Protein 6G6D (pdb70)

Secondary structure (DSSP, 8-state):
-HHHHHHHHHHHHHHHHHHHHHHHHHHHH-/-HHHHHHHHHHHHHHHHHHHHHHHHHHHH-/-HHHHHHHHHHHHHHHHHHHHHHHHHHH--

Radius of gyration: 14.57 Å; Cα contacts (8 Å, |Δi|>4): 139; chains: 3; bounding box: 39×24×37 Å

B-factor: mean 67.3, std 20.25, range [37.34, 133.83]

Sequence (90 aa):
GELAQQSLKELAKSLKELAWSLKEELAQSLKGGELAQSSLKEELAKKSLKELAWSLKELAQQSSLKGGELAQSLLKELAKSSLKELAWSSLKELAQSLKG

Foldseek 3Di:
DVVVVVVVVVVVVVVVVVVVVVVVVVVVVD/DVVVVVVVVVVVVVVVVVVVVVVVVVVVVD/DVPVVVVVVVVVVVVVVVVVVVVVVVVVPD

Structure (mmCIF, N/CA/C/O backbone):
data_6G6D
#
_entry.id   6G6D
#
_cell.length_a   104.160
_cell.length_b   104.160
_cell.length_c   104.160
_cell.angle_alpha   90.000
_cell.angle_beta   90.000
_cell.angle_gamma   90.000
#
_symmetry.space_group_name_H-M   'P 41 3 2'
#
loop_
_entity.id
_entity.type
_entity.pdbx_description
1 polymer CC-Type2-LL-Sg
2 non-polymer GLYCEROL
3 water water
#
loop_
_atom_site.group_PDB
_atom_site.id
_atom_site.type_symbol
_atom_site.label_atom_id
_atom_site.label_alt_id
_atom_site.label_comp_id
_atom_site.label_asym_id
_atom_site.label_entity_id
_atom_site.label_seq_id
_atom_site.pdbx_PDB_ins_code
_atom_site.Cartn_x
_atom_site.Cartn_y
_atom_site.Cartn_z
_atom_site.occupancy
_atom_site.B_iso_or_equiv
_atom_site.auth_seq_id
_atom_site.auth_comp_id
_atom_site.auth_asym_id
_atom_site.auth_atom_id
_atom_site.pdbx_PDB_model_num
ATOM 4 N N . GLY A 1 2 ? 6.917 5.589 -20.520 1.00 116.72 1 GLY A N 1
ATOM 5 C CA . GLY A 1 2 ? 7.173 4.547 -19.461 1.00 102.37 1 GLY A CA 1
ATOM 6 C C . GLY A 1 2 ? 8.710 4.251 -19.427 1.00 102.55 1 GLY A C 1
ATOM 7 O O . GLY A 1 2 ? 9.231 3.719 -18.439 1.00 103.35 1 GLY A O 1
ATOM 8 N N . GLU A 1 3 ? 9.475 4.605 -20.466 1.00 96.49 2 GLU A N 1
ATOM 9 C CA . GLU A 1 3 ? 10.932 4.640 -20.300 1.00 98.11 2 GLU A CA 1
ATOM 10 C C . GLU A 1 3 ? 11.478 5.760 -19.354 1.00 87.64 2 GLU A C 1
ATOM 11 O O . GLU A 1 3 ? 12.356 5.522 -18.575 1.00 79.48 2 GLU A O 1
ATOM 17 N N . LEU A 1 4 ? 11.040 6.981 -19.545 1.00 75.21 3 LEU A N 1
ATOM 18 C CA . LEU A 1 4 ? 11.173 8.043 -18.564 1.00 80.51 3 LEU A CA 1
ATOM 19 C C . LEU A 1 4 ? 10.838 7.584 -17.109 1.00 72.97 3 LEU A C 1
ATOM 20 O O . LEU A 1 4 ? 11.575 7.797 -16.167 1.00 69.31 3 LEU A O 1
ATOM 25 N N . ALA A 1 5 ? 9.775 6.869 -16.970 1.00 72.45 4 ALA A N 1
ATOM 26 C CA . ALA A 1 5 ? 9.389 6.285 -15.681 1.00 70.86 4 ALA A CA 1
ATOM 27 C C . ALA A 1 5 ? 10.377 5.236 -15.119 1.00 68.80 4 ALA A C 1
ATOM 28 O O . ALA A 1 5 ? 10.664 5.241 -13.871 1.00 70.01 4 ALA A O 1
ATOM 30 N N . GLN A 1 6 ? 10.981 4.428 -15.974 1.00 66.79 5 GLN A N 1
ATOM 31 C CA A GLN A 1 6 ? 11.828 3.366 -15.425 0.50 68.11 5 GLN A CA 1
ATOM 32 C CA B GLN A 1 6 ? 11.930 3.356 -15.583 0.50 69.75 5 GLN A CA 1
ATOM 33 C C . GLN A 1 6 ? 13.105 4.121 -14.970 1.00 70.11 5 GLN A C 1
ATOM 34 O O . GLN A 1 6 ? 13.626 3.825 -13.922 1.00 73.04 5 GLN A O 1
ATOM 45 N N . SER A 1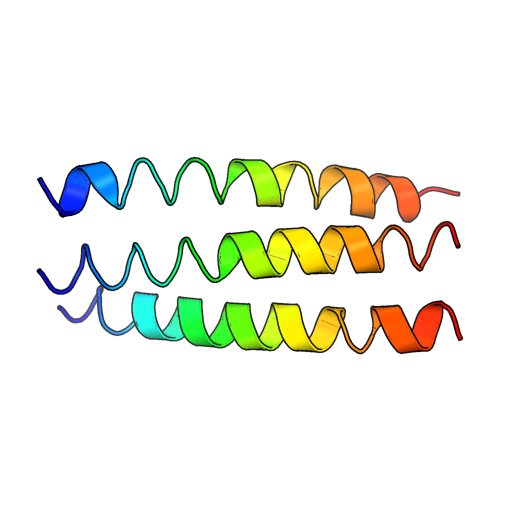 7 ? 13.481 5.195 -15.648 1.00 67.02 6 SER A N 1
ATOM 46 C CA . SER A 1 7 ? 14.696 5.954 -15.292 1.00 71.47 6 SER A CA 1
ATOM 47 C C . SER A 1 7 ? 14.540 6.726 -13.989 1.00 67.60 6 SER A C 1
ATOM 48 O O . SER A 1 7 ? 15.436 6.740 -13.148 1.00 60.92 6 SER A O 1
ATOM 51 N N . LEU A 1 8 ? 13.360 7.299 -13.797 1.00 66.75 7 LEU A N 1
ATOM 52 C CA . LEU A 1 8 ? 13.045 7.950 -12.528 1.00 62.20 7 LEU A CA 1
ATOM 53 C C . LEU A 1 8 ? 12.879 7.027 -11.356 1.00 58.71 7 LEU A C 1
ATOM 54 O O . LEU A 1 8 ? 13.342 7.406 -10.266 1.00 57.85 7 LEU A O 1
ATOM 59 N N . LYS A 1 9 ? 12.313 5.827 -11.589 1.00 57.86 8 LYS A N 1
ATOM 60 C CA . LYS A 1 9 ? 12.354 4.726 -10.601 1.00 60.41 8 LYS A CA 1
ATOM 61 C C . LYS A 1 9 ? 13.776 4.417 -10.259 1.00 57.20 8 LYS A C 1
ATOM 62 O O . LYS A 1 9 ? 14.134 4.295 -9.078 1.00 57.73 8 LYS A O 1
ATOM 68 N N . GLU A 1 10 ? 14.646 4.455 -11.272 1.00 57.74 9 GLU A N 1
ATOM 69 C CA . GLU A 1 10 ? 16.026 4.080 -10.997 1.00 61.68 9 GLU A CA 1
ATOM 70 C C . GLU A 1 10 ? 16.701 5.131 -10.188 1.00 53.88 9 GLU A C 1
ATOM 71 O O . GLU A 1 10 ? 17.405 4.825 -9.271 1.00 59.08 9 GLU A O 1
ATOM 77 N N . LEU A 1 11 ? 16.470 6.379 -10.563 1.00 52.04 10 LEU A N 1
ATOM 78 C CA . LEU A 1 11 ? 17.073 7.468 -9.809 1.00 53.55 10 LEU A CA 1
ATOM 79 C C . LEU A 1 11 ? 16.607 7.448 -8.308 1.00 48.80 10 LEU A C 1
ATOM 80 O O . LEU A 1 11 ? 17.422 7.547 -7.366 1.00 51.42 10 LEU A O 1
ATOM 85 N N . ALA A 1 12 ? 15.285 7.275 -8.114 1.00 50.29 11 ALA A N 1
ATOM 86 C CA . ALA A 1 12 ? 14.723 7.173 -6.754 1.00 52.00 11 ALA A CA 1
ATOM 87 C C . ALA A 1 12 ? 15.382 6.050 -5.920 1.00 51.99 11 ALA A C 1
ATOM 88 O O . ALA A 1 12 ? 15.944 6.280 -4.819 1.00 51.15 11 ALA A O 1
ATOM 90 N N . LYS A 1 13 ? 15.611 4.888 -6.555 1.00 53.41 12 LYS A N 1
ATOM 91 C CA . LYS A 1 13 ? 16.449 3.820 -5.898 1.00 55.67 12 LYS A CA 1
ATOM 92 C C . LYS A 1 13 ? 17.868 4.226 -5.580 1.00 57.35 12 LYS A C 1
ATOM 93 O O . LYS A 1 13 ? 18.411 4.059 -4.446 1.00 52.06 12 LYS A O 1
ATOM 99 N N . SER A 1 14 ? 18.479 4.949 -6.509 1.00 54.56 13 SER A N 1
ATOM 100 C CA . SER A 1 14 ? 19.824 5.432 -6.144 1.00 48.68 13 SER A CA 1
ATOM 101 C C . SER A 1 14 ? 19.938 6.408 -5.122 1.00 46.82 13 SER A C 1
ATOM 102 O O . SER A 1 14 ? 20.834 6.372 -4.272 1.00 48.92 13 SER A O 1
ATOM 105 N N . LEU A 1 15 ? 18.976 7.317 -5.121 1.00 46.88 14 LEU A N 1
ATOM 1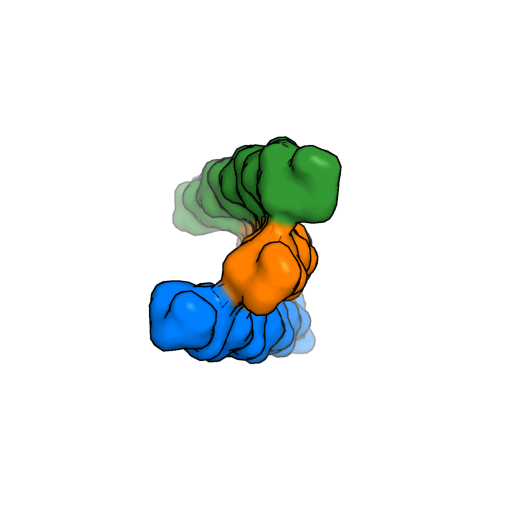06 C CA . LEU A 1 15 ? 18.975 8.394 -4.076 1.00 48.73 14 LEU A CA 1
ATOM 107 C C . LEU A 1 15 ? 18.641 7.871 -2.623 1.00 43.10 14 LEU A C 1
ATOM 108 O O . LEU A 1 15 ? 19.238 8.277 -1.577 1.00 44.64 14 LEU A O 1
ATOM 113 N N . LYS A 1 16 ? 17.849 6.847 -2.651 1.00 47.89 15 LYS A N 1
ATOM 114 C CA . LYS A 1 16 ? 17.657 6.072 -1.433 1.00 49.66 15 LYS A CA 1
ATOM 115 C C . LYS A 1 16 ? 18.818 5.403 -0.824 1.00 47.19 15 LYS A C 1
ATOM 116 O O . LYS A 1 16 ? 19.251 5.620 0.406 1.00 45.28 15 LYS A O 1
ATOM 122 N N . GLU A 1 17 ? 19.591 4.751 -1.765 1.00 44.83 16 GLU A N 1
ATOM 123 C CA . GLU A 1 17 ? 20.931 4.280 -1.278 1.00 45.72 16 GLU A CA 1
ATOM 124 C C . GLU A 1 17 ? 21.831 5.307 -0.913 1.00 48.35 16 GLU A C 1
ATOM 125 O O . GLU A 1 17 ? 22.488 5.175 0.126 1.00 47.90 16 GLU A O 1
ATOM 131 N N . LEU A 1 18 ? 21.897 6.427 -1.715 1.00 47.59 17 LEU A N 1
ATOM 132 C CA . LEU A 1 18 ? 22.753 7.609 -1.227 1.00 42.98 17 LEU A CA 1
ATOM 133 C C . LEU A 1 18 ? 22.409 8.081 0.240 1.00 40.59 17 LEU A C 1
ATOM 134 O O . LEU A 1 18 ? 23.267 8.320 1.123 1.00 41.84 17 LEU A O 1
ATOM 139 N N . ALA A 1 19 ? 21.122 8.228 0.447 1.00 42.01 18 ALA A N 1
ATOM 140 C CA . ALA A 1 19 ? 20.606 8.711 1.800 1.00 48.14 18 ALA A CA 1
ATOM 141 C C . ALA A 1 19 ? 21.037 7.750 2.909 1.00 43.50 18 ALA A C 1
ATOM 142 O O . ALA A 1 19 ? 21.633 8.130 3.941 1.00 44.99 18 ALA A O 1
ATOM 144 N N . TRP A 1 20 ? 20.966 6.467 2.575 1.00 46.62 19 TRP A N 1
ATOM 145 C CA . TRP A 1 20 ? 21.585 5.396 3.482 1.00 46.34 19 TRP A CA 1
ATOM 146 C C . TRP A 1 20 ? 22.991 5.496 3.787 1.00 43.99 19 TRP A C 1
ATOM 147 O O . TRP A 1 20 ? 23.532 5.729 4.992 1.00 45.09 19 TRP A O 1
ATOM 158 N N . SER A 1 21 ? 23.741 5.733 2.712 1.00 47.91 20 SER A N 1
ATOM 159 C CA . SER A 1 21 ? 25.198 5.998 2.947 1.00 45.02 20 SER A CA 1
ATOM 160 C C . SER A 1 21 ? 25.623 7.139 3.670 1.00 43.94 20 SER A C 1
ATOM 161 O O . SER A 1 21 ? 26.619 7.132 4.572 1.00 45.34 20 SER A O 1
ATOM 164 N N . LEU A 1 22 ? 24.886 8.187 3.373 1.00 43.99 21 LEU A N 1
ATOM 165 C CA . LEU A 1 22 ? 25.235 9.454 4.145 1.00 44.50 21 LEU A CA 1
ATOM 166 C C . LEU A 1 22 ? 24.855 9.321 5.560 1.00 46.44 21 LEU A C 1
ATOM 167 O O . LEU A 1 22 ? 25.505 9.912 6.505 1.00 45.99 21 LEU A O 1
ATOM 172 N N . LYS A 1 23 ? 23.788 8.558 5.765 1.00 48.10 22 LYS A N 1
ATOM 173 C CA . LYS A 1 23 ? 23.476 8.220 7.251 1.00 53.51 22 LYS A CA 1
ATOM 174 C C . LYS A 1 23 ? 24.572 7.439 7.928 1.00 46.99 22 LYS A C 1
ATOM 175 O O . LYS A 1 23 ? 25.031 7.763 9.003 1.00 47.01 22 LYS A O 1
ATOM 181 N N . GLU A 1 24 ? 25.174 6.498 7.211 1.00 46.48 23 GLU A N 1
ATOM 182 C CA A GLU A 1 24 ? 26.240 5.722 7.849 0.57 48.16 23 GLU A CA 1
ATOM 183 C CA B GLU A 1 24 ? 26.249 5.693 7.849 0.43 46.24 23 GLU A CA 1
ATOM 184 C C . GLU A 1 24 ? 27.456 6.607 7.965 1.00 51.62 23 GLU A C 1
ATOM 185 O O . GLU A 1 24 ? 28.253 6.572 8.940 1.00 49.49 23 GLU A O 1
ATOM 196 N N . LEU A 1 25 ? 27.626 7.530 6.974 1.00 48.06 24 LEU A N 1
ATOM 197 C CA . LEU A 1 25 ? 28.812 8.399 7.095 1.00 48.74 24 LEU A CA 1
ATOM 198 C C . LEU A 1 25 ? 28.547 9.252 8.357 1.00 46.61 24 LEU A C 1
ATOM 199 O O . LEU A 1 25 ? 29.429 9.575 9.151 1.00 49.56 24 LEU A O 1
ATOM 204 N N . ALA A 1 26 ? 27.353 9.809 8.450 1.00 43.92 25 ALA A N 1
ATOM 205 C CA . ALA A 1 26 ? 27.098 10.670 9.640 1.00 51.26 25 ALA A CA 1
ATOM 206 C C . ALA A 1 26 ? 27.325 9.995 10.95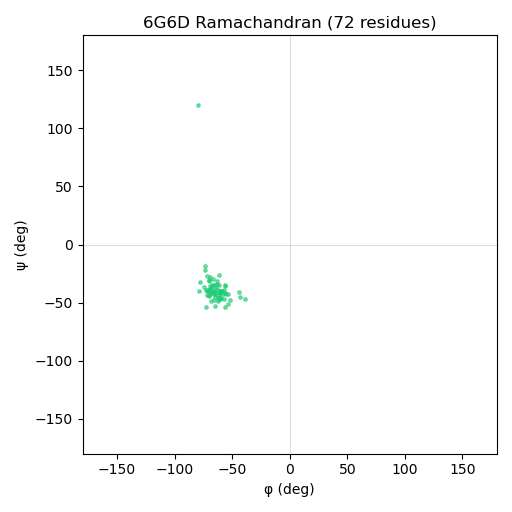4 1.00 50.91 25 ALA A C 1
ATOM 207 O O . ALA A 1 26 ? 27.896 10.586 11.963 1.00 52.69 25 ALA A O 1
ATOM 209 N N . GLN A 1 27 ? 27.005 8.702 10.953 1.00 50.51 26 GLN A N 1
ATOM 210 C CA . GLN A 1 27 ? 27.097 7.985 12.227 1.00 55.75 26 GLN A CA 1
ATOM 211 C C . GLN A 1 27 ? 28.619 7.895 12.509 1.00 58.90 26 GLN A C 1
ATOM 212 O O . GLN A 1 27 ? 29.036 8.008 13.668 1.00 64.22 26 GLN A O 1
ATOM 218 N N . SER A 1 28 ? 29.419 7.570 11.482 1.00 53.95 27 SER A N 1
ATOM 219 C CA . SER A 1 28 ? 30.827 7.379 11.843 1.00 60.52 27 SER A CA 1
ATOM 220 C C . SER A 1 28 ? 31.512 8.673 12.121 1.00 64.09 27 SER A C 1
ATOM 221 O O . SER A 1 28 ? 32.469 8.632 12.759 1.00 63.36 27 SER A O 1
ATOM 224 N N . LEU A 1 29 ? 31.021 9.817 11.629 1.00 65.47 28 LEU A N 1
ATOM 225 C CA . LEU A 1 29 ? 31.630 11.126 11.961 1.00 67.25 28 LEU A CA 1
ATOM 226 C C . LEU A 1 29 ? 31.268 11.614 13.301 1.00 78.30 28 LEU A C 1
ATOM 227 O O . LEU A 1 29 ? 32.066 12.328 13.853 1.00 74.20 28 LEU A O 1
ATOM 232 N N . LYS A 1 30 ? 30.072 11.336 13.842 1.00 78.73 29 LYS A N 1
ATOM 233 C CA . LYS A 1 30 ? 29.882 11.679 15.292 1.00 92.27 29 LYS A CA 1
ATOM 234 C C . LYS A 1 30 ? 30.916 10.858 16.108 1.00 96.03 29 LYS A C 1
ATOM 235 O O . LYS A 1 30 ? 31.468 11.369 17.064 1.00 104.84 29 LYS A O 1
ATOM 241 N N . GLY A 1 31 ? 31.220 9.636 15.679 1.00 101.40 30 GLY A N 1
ATOM 242 C CA . GLY A 1 31 ? 32.364 8.875 16.223 1.00 110.29 30 GLY A CA 1
ATOM 243 C C . GLY A 1 31 ? 32.321 7.356 15.968 1.00 116.31 30 GLY A C 1
ATOM 244 O O . GLY A 1 31 ? 31.354 6.659 16.333 1.00 116.64 30 GLY A O 1
ATOM 248 N N . GLY B 1 2 ? 0.141 6.858 -14.409 1.00 117.45 1 GLY B N 1
ATOM 249 C CA . GLY B 1 2 ? 0.139 5.405 -14.208 1.00 113.19 1 GLY B CA 1
ATOM 250 C C . GLY B 1 2 ? 1.574 5.149 -13.755 1.00 110.39 1 GLY B C 1
ATOM 251 O O . GLY B 1 2 ? 1.932 5.374 -12.577 1.00 98.91 1 GLY B O 1
ATOM 252 N N . GLU B 1 3 ? 2.416 4.698 -14.677 1.00 100.20 2 GLU B N 1
ATOM 253 C CA . GLU B 1 3 ? 3.809 4.496 -14.336 1.00 99.51 2 GLU B CA 1
ATOM 254 C C . GLU B 1 3 ? 4.612 5.712 -13.864 1.00 86.21 2 GLU B C 1
ATOM 255 O O . GLU B 1 3 ? 5.411 5.645 -12.961 1.00 79.23 2 GLU B O 1
ATOM 261 N N . LEU B 1 4 ? 4.382 6.806 -14.526 1.00 84.60 3 LEU B N 1
ATOM 262 C CA . LEU B 1 4 ? 5.109 7.982 -14.310 1.00 84.02 3 LEU B CA 1
ATOM 263 C C . LEU B 1 4 ? 4.780 8.573 -12.964 1.00 85.70 3 LEU B C 1
ATOM 264 O O . LEU B 1 4 ? 5.711 9.042 -12.292 1.00 74.29 3 LEU B O 1
ATOM 269 N N . ALA B 1 5 ? 3.484 8.565 -12.593 1.00 81.67 4 ALA B N 1
ATOM 270 C CA . ALA B 1 5 ? 3.052 9.152 -11.331 1.00 79.91 4 ALA B CA 1
ATOM 271 C C . ALA B 1 5 ? 3.643 8.336 -10.249 1.00 76.95 4 ALA B C 1
ATOM 272 O O . ALA B 1 5 ? 4.146 8.843 -9.249 1.00 72.27 4 ALA B O 1
ATOM 274 N N . GLN B 1 6 ? 3.601 7.034 -10.453 1.00 70.69 5 GLN B N 1
ATOM 275 C CA . GLN B 1 6 ? 4.171 6.180 -9.476 1.00 75.22 5 GLN B CA 1
ATOM 276 C C . GLN B 1 6 ? 5.749 6.450 -9.312 1.00 73.30 5 GLN B C 1
ATOM 277 O O . GLN B 1 6 ? 6.270 6.607 -8.217 1.00 63.11 5 GLN B O 1
ATOM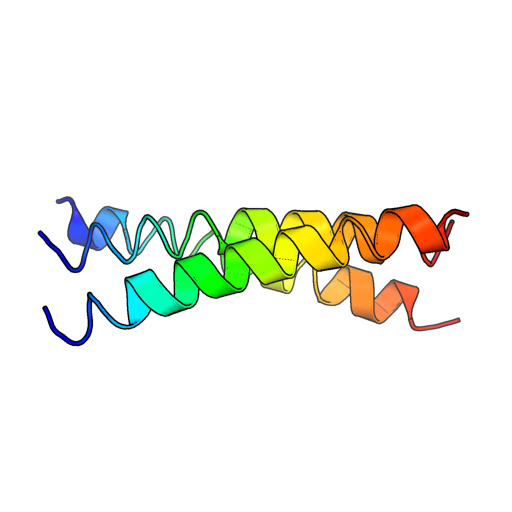 283 N N . SER B 1 7 ? 6.472 6.548 -10.449 1.00 72.04 6 SER B N 1
ATOM 284 C CA A SER B 1 7 ? 7.907 6.766 -10.334 0.34 69.12 6 SER B CA 1
ATOM 285 C CA B SER B 1 7 ? 7.919 6.838 -10.413 0.66 68.39 6 SER B CA 1
ATOM 286 C C . SER B 1 7 ? 8.197 8.057 -9.543 1.00 63.62 6 SER B C 1
ATOM 287 O O . SER B 1 7 ? 9.107 8.067 -8.700 1.00 60.55 6 SER B O 1
ATOM 292 N N . LEU B 1 8 ? 7.407 9.074 -9.799 1.00 61.24 7 LEU B N 1
ATOM 293 C CA . LEU B 1 8 ? 7.518 10.398 -9.171 1.00 63.03 7 LEU B CA 1
ATOM 294 C C . LEU B 1 8 ? 7.214 10.396 -7.679 1.00 61.90 7 LEU B C 1
ATOM 295 O O . LEU B 1 8 ? 7.857 11.135 -6.939 1.00 66.55 7 LEU B O 1
ATOM 300 N N . LYS B 1 9 ? 6.351 9.491 -7.247 1.00 60.12 8 LYS B N 1
ATOM 301 C CA . LYS B 1 9 ? 6.044 9.299 -5.840 1.00 62.79 8 LYS B CA 1
ATOM 302 C C . LYS B 1 9 ? 7.240 8.675 -5.231 1.00 60.19 8 LYS B C 1
ATOM 303 O O . LYS B 1 9 ? 7.694 9.134 -4.186 1.00 55.87 8 LYS B O 1
ATOM 309 N N A GLU B 1 10 ? 7.737 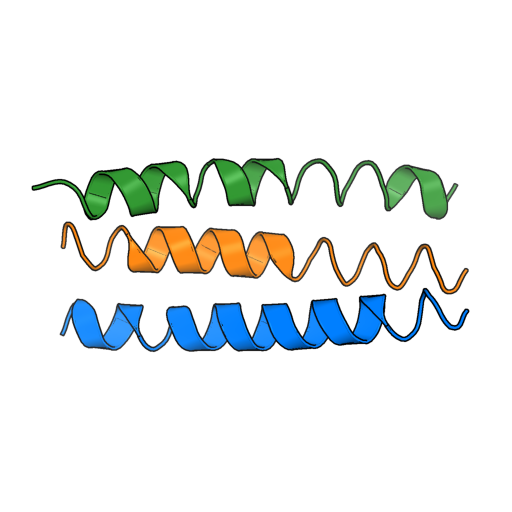7.612 -5.869 0.54 57.73 9 GLU B N 1
ATOM 310 N N B GLU B 1 10 ? 7.782 7.592 -5.825 0.46 60.17 9 GLU B N 1
ATOM 311 C CA A GLU B 1 10 ? 8.983 6.998 -5.440 0.54 57.80 9 GLU B CA 1
ATOM 312 C CA B GLU B 1 10 ? 9.032 7.025 -5.273 0.46 61.69 9 GLU B CA 1
ATOM 313 C C A GLU B 1 10 ? 10.168 8.011 -5.277 0.54 53.05 9 GLU B C 1
ATOM 314 C C B GLU B 1 10 ? 10.173 8.073 -5.209 0.46 55.34 9 GLU B C 1
ATOM 315 O O A GLU B 1 10 ? 10.834 8.114 -4.219 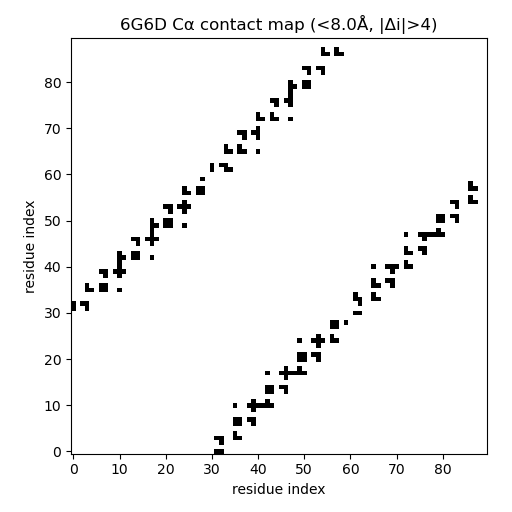0.54 51.29 9 GLU B O 1
ATOM 316 O O B GLU B 1 10 ? 10.845 8.238 -4.158 0.46 52.27 9 GLU B O 1
ATOM 327 N N . LEU B 1 11 ? 10.329 8.837 -6.286 1.00 56.61 10 LEU B N 1
ATOM 328 C CA . LEU B 1 11 ? 11.396 9.876 -6.310 1.00 54.49 10 LEU B CA 1
ATOM 329 C C . LEU B 1 11 ? 11.230 10.862 -5.121 1.00 53.27 10 LEU B C 1
ATOM 330 O O . LEU B 1 11 ? 12.166 11.092 -4.331 1.00 48.96 10 LEU B O 1
ATOM 335 N N . ALA B 1 12 ? 10.012 11.383 -4.965 1.00 59.12 11 ALA B N 1
ATOM 336 C CA . ALA B 1 12 ? 9.736 12.228 -3.849 1.00 57.08 11 ALA B CA 1
ATOM 337 C C . ALA B 1 12 ? 10.094 11.575 -2.521 1.00 48.72 11 ALA B C 1
ATOM 338 O O . ALA B 1 12 ? 10.676 12.248 -1.665 1.00 53.10 11 ALA B O 1
ATOM 340 N N . LYS B 1 13 ? 9.631 10.361 -2.250 1.00 48.96 12 LYS B N 1
ATOM 341 C CA A LYS B 1 13 ? 10.035 9.674 -1.058 0.53 51.31 12 LYS B CA 1
ATOM 342 C CA B LYS B 1 13 ? 10.038 9.806 -0.962 0.47 52.35 12 LYS B CA 1
ATOM 343 C C . LYS B 1 13 ? 11.558 9.595 -0.849 1.00 50.83 12 LYS B C 1
ATOM 344 O O . LYS B 1 13 ? 12.165 9.850 0.290 1.00 45.06 12 LYS B O 1
ATOM 355 N N . SER B 1 14 ? 12.239 9.203 -1.937 1.00 49.98 13 SER B N 1
ATOM 356 C CA . SER B 1 14 ? 13.726 9.134 -1.771 1.00 47.50 13 SER B CA 1
ATOM 357 C C . SER B 1 14 ? 14.365 10.489 -1.407 1.00 47.22 13 SER B C 1
ATOM 358 O O . SER B 1 14 ? 15.329 10.652 -0.553 1.00 46.28 13 SER B O 1
ATOM 361 N N . LEU B 1 15 ? 13.812 11.487 -2.065 1.00 42.98 14 LEU B N 1
ATOM 362 C CA . LEU B 1 15 ? 14.335 12.802 -1.758 1.00 46.54 14 LEU B CA 1
ATOM 363 C C . LEU B 1 15 ? 14.123 13.337 -0.339 1.00 44.16 14 LEU B C 1
ATOM 364 O O . LEU B 1 15 ? 15.042 14.037 0.276 1.00 43.21 14 LEU B O 1
ATOM 369 N N . LYS B 1 16 ? 12.960 12.985 0.259 1.00 48.35 15 LYS B N 1
ATOM 370 C CA . LYS B 1 16 ? 12.816 13.300 1.731 1.00 46.12 15 LYS B CA 1
ATOM 371 C C . LYS B 1 16 ? 13.726 12.494 2.583 1.00 42.36 15 LYS B C 1
ATOM 372 O O . LYS B 1 16 ? 14.320 12.903 3.570 1.00 45.77 15 LYS B O 1
ATOM 378 N N . GLU B 1 17 ? 13.943 11.234 2.141 1.00 43.87 16 GLU B N 1
ATOM 379 C CA . GLU B 1 17 ? 14.979 10.462 2.910 1.00 41.33 16 GLU B CA 1
ATOM 380 C C . GLU B 1 17 ? 16.373 11.080 2.830 1.00 41.84 16 GLU B C 1
ATOM 381 O O . GLU B 1 17 ? 17.166 11.285 3.843 1.00 44.10 16 GLU B O 1
ATOM 387 N N . LEU B 1 18 ? 16.663 11.466 1.626 1.00 39.39 17 LEU B N 1
ATOM 388 C CA . LEU B 1 18 ? 18.066 12.207 1.407 1.00 38.76 17 LEU B CA 1
ATOM 389 C C . LEU B 1 18 ? 18.177 13.463 2.206 1.00 38.91 17 LEU B C 1
ATOM 390 O O . LEU B 1 18 ? 19.151 13.752 2.911 1.00 40.60 17 LEU B O 1
ATOM 395 N N . ALA B 1 19 ? 17.100 14.276 2.173 1.00 40.06 18 ALA B N 1
ATOM 396 C CA . ALA B 1 19 ? 17.141 15.513 2.979 1.00 38.55 18 ALA B CA 1
ATOM 397 C C . ALA B 1 19 ? 17.330 15.280 4.413 1.00 41.17 18 ALA B C 1
ATOM 398 O O . ALA B 1 19 ? 18.165 15.922 5.092 1.00 40.75 18 ALA B O 1
ATOM 400 N N . TRP B 1 20 ? 16.619 14.229 4.904 1.00 40.15 19 TRP B N 1
ATOM 401 C CA . TRP B 1 20 ? 16.905 13.892 6.301 1.00 41.10 19 TRP B CA 1
ATOM 402 C C . TRP B 1 20 ? 18.288 13.497 6.627 1.00 43.08 19 TRP B C 1
ATOM 403 O O . TRP B 1 20 ? 18.947 13.920 7.643 1.00 46.00 19 TRP B O 1
ATOM 414 N N . SER B 1 21 ? 18.800 12.617 5.809 1.00 40.06 20 SER B N 1
ATOM 415 C CA . SER B 1 21 ? 20.210 12.190 6.043 1.00 40.06 20 SER B CA 1
ATOM 416 C C . SER B 1 21 ? 21.180 13.337 5.888 1.00 37.34 20 SER B C 1
ATOM 417 O O . SER B 1 21 ? 22.202 13.354 6.594 1.00 43.10 20 SER B O 1
ATOM 420 N N . LEU B 1 22 ? 20.890 14.285 5.036 1.00 39.43 21 LEU B N 1
ATOM 421 C CA . LEU B 1 22 ? 21.853 15.488 4.972 1.00 44.63 21 LEU B CA 1
ATOM 422 C C . LEU B 1 22 ? 21.752 16.378 6.165 1.00 48.20 21 LEU B C 1
ATOM 423 O O . LEU B 1 22 ? 22.776 16.803 6.677 1.00 46.13 21 LEU B O 1
ATOM 428 N N . LYS B 1 23 ? 20.556 16.400 6.816 1.00 46.98 22 LYS B N 1
ATOM 429 C CA . LYS B 1 23 ? 20.507 17.075 8.167 1.00 42.41 22 LYS B CA 1
ATOM 430 C C . LYS B 1 23 ? 21.225 16.300 9.155 1.00 44.86 22 LYS B C 1
ATOM 431 O O . LYS B 1 23 ? 22.078 16.814 9.936 1.00 48.34 22 LYS B O 1
ATOM 437 N N . GLU B 1 24 ? 20.999 14.989 9.138 1.00 43.26 23 GLU B N 1
ATOM 438 C CA . GLU B 1 24 ? 21.909 14.225 10.087 1.00 44.66 23 GLU B CA 1
ATOM 439 C C . GLU B 1 24 ? 23.386 14.416 9.795 1.00 51.80 23 GLU B C 1
ATOM 440 O O . GLU B 1 24 ? 24.239 14.570 10.696 1.00 50.99 23 GLU B O 1
ATOM 446 N N . LEU B 1 25 ? 23.755 14.433 8.504 1.00 46.09 24 LEU B N 1
ATOM 447 C CA . LEU B 1 25 ? 25.276 14.662 8.230 1.00 47.23 24 LEU B CA 1
ATOM 448 C C . LEU B 1 25 ? 25.736 16.008 8.744 1.00 47.77 24 LEU B C 1
ATOM 449 O O . LEU B 1 25 ? 26.730 16.175 9.420 1.00 49.16 24 LEU B O 1
ATOM 454 N N . ALA B 1 26 ? 24.958 17.014 8.389 1.00 47.07 25 ALA B N 1
ATOM 455 C CA . ALA B 1 26 ? 25.286 18.399 8.918 1.00 51.71 25 ALA B CA 1
ATOM 456 C C . ALA B 1 26 ? 25.411 18.453 10.413 1.00 57.02 25 ALA B C 1
ATOM 457 O O . ALA B 1 26 ? 26.347 19.046 10.975 1.00 60.78 25 ALA B O 1
ATOM 459 N N . GLN B 1 27 ? 24.502 17.788 11.101 1.00 53.63 26 GLN B N 1
ATOM 460 C CA A GLN B 1 27 ? 24.533 17.718 12.598 0.53 59.31 26 GLN B CA 1
ATOM 461 C CA B GLN B 1 27 ? 24.658 17.824 12.591 0.47 60.36 26 GLN B CA 1
ATOM 462 C C . GLN B 1 27 ? 25.766 16.981 13.094 1.00 58.12 26 GLN B C 1
ATOM 463 O O . GLN B 1 27 ? 26.463 17.416 13.983 1.00 61.17 26 GLN B O 1
ATOM 474 N N . SER B 1 28 ? 26.120 15.886 12.443 1.00 57.04 27 SER B N 1
ATOM 475 C CA A SER B 1 28 ? 27.343 15.183 12.845 0.30 56.62 27 SER B CA 1
ATOM 476 C CA B SER B 1 28 ? 27.337 15.205 12.888 0.70 56.09 27 SER B CA 1
ATOM 477 C C . SER B 1 28 ? 28.573 16.048 12.681 1.00 57.12 27 SER B C 1
ATOM 478 O O . SER B 1 28 ? 29.570 15.808 13.292 1.00 61.21 27 SER B O 1
ATOM 483 N N . LEU B 1 29 ? 28.583 16.931 11.708 1.00 56.96 28 LEU B N 1
ATOM 484 C CA . LEU B 1 29 ? 29.810 17.753 11.520 1.00 60.84 28 LEU B CA 1
ATOM 485 C C . LEU B 1 29 ? 29.891 18.937 12.562 1.00 73.82 28 LEU B C 1
ATOM 486 O O . LEU B 1 29 ? 30.974 19.210 12.979 1.00 72.84 28 LEU B O 1
ATOM 491 N N . LYS B 1 30 ? 28.759 19.646 12.891 1.00 80.94 29 LYS B N 1
ATOM 492 C CA . LYS B 1 30 ? 28.643 20.652 14.049 1.00 89.59 29 LYS B CA 1
ATOM 493 C C . LYS B 1 30 ? 29.058 19.791 15.285 1.00 91.36 29 LYS B C 1
ATOM 494 O O . LYS B 1 30 ? 30.028 20.091 15.887 1.00 93.36 29 LYS B O 1
ATOM 500 N N . GLY B 1 31 ? 28.415 18.636 15.497 1.00 99.35 30 GLY B N 1
ATOM 501 C CA . GLY B 1 31 ? 28.629 17.705 16.636 1.00 104.41 30 GLY B CA 1
ATOM 502 C C . GLY B 1 31 ? 29.916 17.790 17.426 1.00 109.45 30 GLY B C 1
ATOM 503 O O . GLY B 1 31 ? 30.990 17.759 16.835 1.00 115.64 30 GLY B O 1
ATOM 504 N N . GLY C 1 2 ? -5.147 13.779 -11.409 1.00 126.82 1 GLY C N 1
ATOM 505 C CA . GLY C 1 2 ? -5.419 12.853 -10.266 1.00 118.85 1 GLY C CA 1
ATOM 506 C C . GLY C 1 2 ? -4.077 12.412 -9.718 1.00 113.86 1 GLY C C 1
ATOM 507 O O . GLY C 1 2 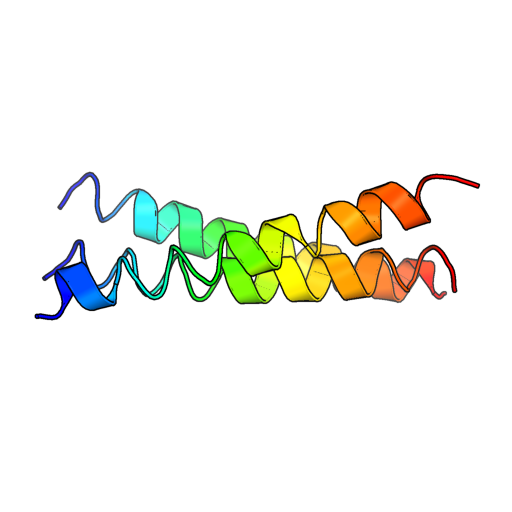? -3.324 13.251 -9.240 1.00 116.07 1 GLY C O 1
ATOM 508 N N . GLU C 1 3 ? -3.760 11.114 -9.818 1.00 108.99 2 GLU C N 1
ATOM 509 C CA . GLU C 1 3 ? -2.439 10.564 -9.457 1.00 102.77 2 GLU C CA 1
ATOM 510 C C . GLU C 1 3 ? -1.301 11.541 -9.904 1.00 102.63 2 GLU C C 1
ATOM 511 O O . GLU C 1 3 ? -0.425 11.885 -9.131 1.00 90.29 2 GLU C O 1
ATOM 517 N N . LEU C 1 4 ? -1.308 12.066 -11.116 1.00 102.62 3 LEU C N 1
ATOM 518 C CA . LEU C 1 4 ? -0.071 12.691 -11.576 1.00 101.19 3 LEU C CA 1
ATOM 519 C C . LEU C 1 4 ? 0.212 13.994 -10.902 1.00 100.06 3 LEU C C 1
ATOM 520 O O . LEU C 1 4 ? 1.323 14.152 -10.406 1.00 95.63 3 LEU C O 1
ATOM 525 N N . ALA C 1 5 ? -0.744 14.936 -10.930 1.00 98.90 4 ALA C N 1
ATOM 526 C CA . ALA C 1 5 ? -0.501 16.267 -10.355 1.00 95.24 4 ALA C CA 1
ATOM 527 C C . ALA C 1 5 ? -0.204 16.237 -8.873 1.00 85.26 4 ALA C C 1
ATOM 528 O O . ALA C 1 5 ? 0.419 17.172 -8.351 1.00 83.63 4 ALA C O 1
ATOM 530 N N . GLN C 1 6 ? -0.716 15.207 -8.218 1.00 85.74 5 GLN C N 1
ATOM 531 C CA . GLN C 1 6 ? -0.463 14.903 -6.793 1.00 96.08 5 GLN C CA 1
ATOM 532 C C . GLN C 1 6 ? 1.046 14.572 -6.636 1.00 84.79 5 GLN C C 1
ATOM 533 O O . GLN C 1 6 ? 1.756 15.223 -5.864 1.00 80.62 5 GLN C O 1
ATOM 539 N N . SER C 1 7 ? 1.505 13.618 -7.458 1.00 85.11 6 SER C N 1
ATOM 540 C CA . SER C 1 7 ? 2.948 13.244 -7.606 1.00 73.34 6 SER C CA 1
ATOM 541 C C . SER C 1 7 ? 3.862 14.425 -7.703 1.00 68.30 6 SER C C 1
ATOM 542 O O . SER C 1 7 ? 4.858 14.522 -6.984 1.00 74.57 6 SER C O 1
ATOM 545 N N . LEU C 1 8 ? 3.418 15.419 -8.446 1.00 71.60 7 LEU C N 1
ATOM 546 C CA A LEU C 1 8 ? 4.205 16.593 -8.687 0.55 70.37 7 LEU C CA 1
ATOM 547 C CA B LEU C 1 8 ? 4.167 16.629 -8.699 0.45 71.51 7 LEU C CA 1
ATOM 548 C C . LEU C 1 8 ? 4.119 17.517 -7.503 1.00 68.70 7 LEU C C 1
ATOM 549 O O . LEU C 1 8 ? 5.099 18.151 -7.169 1.00 73.02 7 LEU C O 1
ATOM 558 N N . LYS C 1 9 ? 2.976 17.634 -6.824 1.00 76.76 8 LYS C N 1
ATOM 559 C CA . LYS C 1 9 ? 3.014 18.493 -5.608 1.00 66.81 8 LYS C CA 1
ATOM 560 C C . LYS C 1 9 ? 3.940 17.839 -4.550 1.00 61.49 8 LYS C C 1
ATOM 561 O O . LYS C 1 9 ? 4.793 18.495 -3.875 1.00 69.38 8 LYS C O 1
ATOM 567 N N . GLU C 1 10 ? 3.850 16.530 -4.377 1.00 60.61 9 GLU C N 1
ATOM 568 C CA . GLU C 1 10 ? 4.809 15.804 -3.449 1.00 72.46 9 GLU C CA 1
ATOM 569 C C . GLU C 1 10 ? 6.353 15.991 -3.768 1.00 62.68 9 GLU C C 1
ATOM 570 O O . GLU C 1 10 ? 7.197 16.228 -2.900 1.00 63.79 9 GLU C O 1
ATOM 576 N N . LEU C 1 11 ? 6.633 16.063 -5.046 1.00 66.07 10 LEU C N 1
ATOM 577 C CA . LEU C 1 11 ? 8.066 16.180 -5.564 1.00 59.95 10 LEU C CA 1
ATOM 578 C C . LEU C 1 11 ? 8.536 17.553 -5.256 1.00 56.04 10 LEU C C 1
ATOM 579 O O . LEU C 1 11 ? 9.568 17.756 -4.601 1.00 53.38 10 LEU C O 1
ATOM 584 N N . ALA C 1 12 ? 7.596 18.497 -5.422 1.00 56.93 11 ALA C N 1
ATOM 585 C CA . ALA C 1 12 ? 7.903 19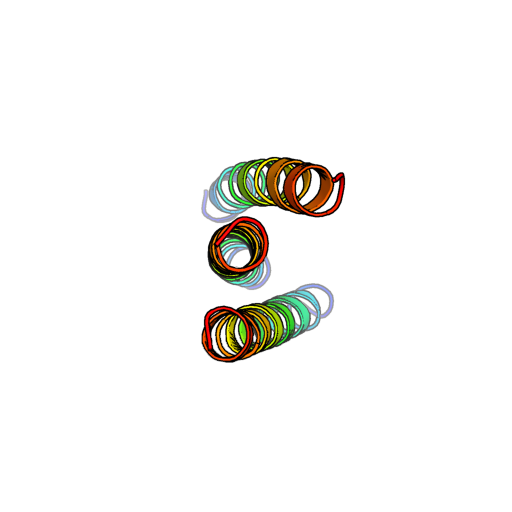.837 -5.214 1.00 52.90 11 ALA C CA 1
ATOM 586 C C . ALA C 1 12 ? 8.191 20.098 -3.715 1.00 58.59 11 ALA C C 1
ATOM 587 O O . ALA C 1 12 ? 9.140 20.788 -3.358 1.00 62.62 11 ALA C O 1
ATOM 589 N N . LYS C 1 13 ? 7.421 19.498 -2.811 1.00 58.44 12 LYS C N 1
ATOM 590 C CA . LYS C 1 13 ? 7.795 19.624 -1.386 1.00 60.79 12 LYS C CA 1
ATOM 591 C C . LYS C 1 13 ? 9.135 18.951 -1.032 1.00 53.56 12 LYS C C 1
ATOM 592 O O . LYS C 1 13 ? 9.953 19.503 -0.228 1.00 54.88 12 LYS C O 1
ATOM 598 N N . SER C 1 14 ? 9.318 17.725 -1.526 1.00 54.05 13 SER C N 1
ATOM 599 C CA A SER C 1 14 ? 10.652 17.016 -1.261 0.50 55.49 13 SER C CA 1
ATOM 600 C CA B SER C 1 14 ? 10.648 16.976 -1.306 0.50 54.96 13 SER C CA 1
ATOM 601 C C . SER C 1 14 ? 11.857 17.858 -1.717 1.00 51.31 13 SER C C 1
ATOM 602 O O . SER C 1 14 ? 12.917 18.021 -0.950 1.00 52.90 13 SER C O 1
ATOM 607 N N . LEU C 1 15 ? 11.658 18.559 -2.812 1.00 49.92 14 LEU C N 1
ATOM 608 C CA . LEU C 1 15 ? 12.746 19.493 -3.371 1.00 50.95 14 LEU C CA 1
ATOM 609 C C . LEU C 1 15 ? 13.008 20.613 -2.490 1.00 49.33 14 LEU C C 1
ATOM 610 O O . LEU C 1 15 ? 14.159 20.968 -2.127 1.00 53.27 14 LEU C O 1
ATOM 615 N N . LYS C 1 16 ? 11.949 21.171 -1.880 1.00 50.30 15 LYS C N 1
ATOM 616 C CA . LYS C 1 16 ? 12.339 22.167 -0.873 1.00 47.46 15 LYS C CA 1
ATOM 617 C C . LYS C 1 16 ? 13.006 21.693 0.376 1.00 43.65 15 LYS C C 1
ATOM 618 O O . LYS C 1 16 ? 13.891 22.284 0.983 1.00 51.54 15 LYS C O 1
ATOM 624 N N . GLU C 1 17 ? 12.540 20.573 0.838 1.00 44.57 16 GLU C N 1
ATOM 625 C CA . GLU C 1 17 ? 13.242 19.915 2.015 1.00 52.58 16 GLU C CA 1
ATOM 626 C C . GLU C 1 17 ? 14.753 19.669 1.714 1.00 45.18 16 GLU C C 1
ATOM 627 O O . GLU C 1 17 ? 15.692 19.986 2.501 1.00 45.15 16 GLU C O 1
ATOM 633 N N . LEU C 1 18 ? 14.936 19.235 0.495 1.00 45.73 17 LEU C N 1
ATOM 634 C CA . LEU C 1 18 ? 16.413 18.961 0.041 1.00 46.37 17 LEU C CA 1
ATOM 635 C C . LEU C 1 18 ? 17.130 20.201 -0.012 1.00 41.30 17 LEU C C 1
ATOM 636 O O . LEU C 1 18 ? 18.160 20.399 0.693 1.00 45.86 17 LEU C O 1
ATOM 641 N N . ALA C 1 19 ? 16.433 21.250 -0.536 1.00 48.33 18 ALA C N 1
ATOM 642 C CA . ALA C 1 19 ? 17.133 22.566 -0.536 1.00 51.20 18 ALA C CA 1
ATOM 643 C C . ALA C 1 19 ? 17.372 23.112 0.845 1.00 50.82 18 ALA C C 1
ATOM 644 O O . ALA C 1 19 ? 18.459 23.610 1.175 1.00 48.51 18 ALA C O 1
ATOM 646 N N . TRP C 1 20 ? 16.460 22.892 1.791 1.00 52.52 19 TRP C N 1
ATOM 647 C CA . TRP C 1 20 ? 16.852 23.401 3.135 1.00 51.27 19 TRP C CA 1
ATOM 648 C C . TRP C 1 20 ? 17.882 22.535 3.775 1.00 48.33 19 TRP C C 1
ATOM 649 O O . TRP C 1 20 ? 18.665 23.002 4.569 1.00 46.33 19 TRP C O 1
ATOM 660 N N . SER C 1 21 ? 17.822 21.233 3.601 1.00 48.12 20 SER C N 1
ATOM 661 C CA A SER C 1 21 ? 18.919 20.424 4.151 0.48 48.30 20 SER C CA 1
ATOM 662 C CA B SER C 1 21 ? 18.935 20.479 4.193 0.52 48.93 20 SER C CA 1
ATOM 663 C C . SER C 1 21 ? 20.306 20.880 3.600 1.00 46.05 20 SER C C 1
ATOM 664 O O . SER C 1 21 ? 21.310 20.889 4.348 1.00 45.94 20 SER C O 1
ATOM 669 N N . LEU C 1 22 ? 20.327 21.165 2.333 1.00 48.62 21 LEU C N 1
ATOM 670 C CA . LEU C 1 22 ? 21.675 21.556 1.645 1.00 52.38 21 LEU C CA 1
ATOM 671 C C . LEU C 1 22 ? 22.151 22.792 2.268 1.00 52.98 21 LEU C C 1
ATOM 672 O O . LEU C 1 22 ? 23.337 23.011 2.545 1.00 51.49 21 LEU C O 1
ATOM 677 N N . LYS C 1 23 ? 21.178 23.636 2.650 1.00 55.70 22 LYS C N 1
ATOM 678 C CA . LYS C 1 23 ? 21.589 24.968 3.228 1.00 55.01 22 LYS C CA 1
ATOM 679 C C . LYS C 1 23 ? 22.160 24.672 4.590 1.00 56.28 22 LYS C C 1
ATOM 680 O O . LYS C 1 23 ? 23.109 25.199 5.055 1.00 61.23 22 LYS C O 1
ATOM 686 N N . GLU C 1 24 ? 21.571 23.776 5.329 1.00 58.20 23 GLU C N 1
ATOM 687 C CA . GLU C 1 24 ? 22.179 23.465 6.636 1.00 55.19 23 GLU C CA 1
ATOM 688 C C . GLU C 1 24 ? 23.486 22.788 6.498 1.00 53.22 23 GLU C C 1
ATOM 689 O O . GLU C 1 24 ? 24.394 22.987 7.305 1.00 57.97 23 GLU C O 1
ATOM 695 N N . LEU C 1 25 ? 23.564 21.848 5.561 1.00 49.91 24 LEU C N 1
ATOM 696 C CA . LEU C 1 25 ? 24.954 21.194 5.362 1.00 54.07 24 LEU C CA 1
ATOM 697 C C . LEU C 1 25 ? 25.998 22.271 4.939 1.00 51.76 24 LEU C C 1
ATOM 698 O O . LEU C 1 25 ? 27.090 22.320 5.487 1.00 53.41 24 LEU C O 1
ATOM 703 N N . ALA C 1 26 ? 25.578 23.175 4.046 1.00 49.26 25 ALA C N 1
ATOM 704 C CA . ALA C 1 26 ? 26.567 24.267 3.606 1.00 58.23 25 ALA C CA 1
ATOM 705 C C . ALA C 1 26 ? 27.040 25.051 4.783 1.00 61.83 25 ALA C C 1
ATOM 706 O O . ALA C 1 26 ? 28.184 25.170 5.055 1.00 66.41 25 ALA C O 1
ATOM 708 N N . GLN C 1 27 ? 26.126 25.383 5.670 1.00 67.92 26 GLN C N 1
ATOM 709 C CA . GLN C 1 27 ? 26.493 26.134 6.885 1.00 69.22 26 GLN C CA 1
ATOM 710 C C . GLN C 1 27 ? 27.304 25.333 7.877 1.00 66.45 26 GLN C C 1
ATOM 711 O O . GLN C 1 27 ? 28.187 25.822 8.588 1.00 68.67 26 GLN C O 1
ATOM 717 N N . SER C 1 28 ? 26.975 24.079 8.034 1.00 60.76 27 SER C N 1
ATOM 718 C CA . SER C 1 28 ? 27.823 23.363 8.984 1.00 61.60 27 SER C CA 1
ATOM 719 C C . SER C 1 28 ? 29.261 23.209 8.318 1.00 66.11 27 SER C C 1
ATOM 720 O O . SER C 1 28 ? 30.238 23.068 8.915 1.00 61.22 27 SER C O 1
ATOM 723 N N . LEU C 1 29 ? 29.381 23.166 7.026 1.00 60.90 28 LEU C N 1
ATOM 724 C CA . LEU C 1 29 ? 30.721 23.101 6.490 1.00 67.90 28 LEU C CA 1
ATOM 725 C C . LEU C 1 29 ? 31.488 24.451 6.590 1.00 81.74 28 LEU C C 1
ATOM 726 O O . LEU C 1 29 ? 32.664 24.402 6.423 1.00 79.28 28 LEU C O 1
ATOM 731 N N . LYS C 1 30 ? 30.835 25.609 6.781 1.00 84.32 29 LYS C N 1
ATOM 732 C CA . LYS C 1 30 ? 31.545 26.837 7.181 1.00 91.06 29 LYS C CA 1
ATOM 733 C C . LYS C 1 30 ? 31.826 26.782 8.706 1.00 92.42 29 LYS C C 1
ATOM 734 O O . LYS C 1 30 ? 30.971 26.622 9.582 1.00 96.99 29 LYS C O 1
ATOM 740 N N . GLY C 1 31 ? 33.088 26.835 9.019 1.00 88.26 30 GLY C N 1
ATOM 741 C CA . GLY C 1 31 ? 33.752 27.125 10.444 0.00 90.05 30 GLY C CA 1
ATOM 742 C C . GLY C 1 31 ? 33.095 28.245 11.226 0.00 89.15 30 GLY C C 1
ATOM 743 O O . GLY C 1 31 ? 32.136 28.020 11.962 0.00 86.60 30 GLY C O 1
#

Solvent-accessible surface area: 5908 Å² total; per-residue (Å²): 80,149,109,0,111,60,33,44,99,73,3,131,50,31,96,109,76,4,135,45,31,67,103,76,1,102,71,81,127,87,85,98,54,2,78,0,12,76,54,14,5,119,3,11,108,64,11,4,141,1,11,61,42,15,0,90,8,65,122,92,94,129,74,65,103,0,78,137,59,25,22,123,2,85,114,58,28,40,139,0,85,138,40,26,60,116,17,126,163,130